Protein AF-A0A4W5PUH8-F1 (afdb_monomer_lite)

Secondary structure (DSSP, 8-state):
----------------------TTS----SSPPPGGGSPPTTT-SB-TTTS-PBP-SSS--EE-TTT--EE-SGGG-EEE--TTS-TT-SSEEE-HHHHHHHS--

Sequence (105 aa):
MHTSSSSSSLDRGSTGRRIQRSPDQFQPPDRAPVRKDWVPDNQQHVCMVCQRERFTMFNRRHHCRRCGRLVCHACSGHKMAVEGCTEEEKEVRVCEQCYSYFHPE

pLDDT: mean 82.78, std 18.59, range [34.0, 98.25]

InterPro domains:
  IPR000306 FYVE zinc finger [PF01363] (38-101)
  IPR000306 FYVE zinc finger [SM00064] (33-104)
  IPR011011 Zinc finger, FYVE/PHD-type [SSF57903] (38-102)
  IPR013083 Zinc finger, RING/FYVE/PHD-type [G3DSA:3.30.40.10] (30-104)
  IPR017455 Zinc finger, FYVE-related [PS50178] (41-103)
  IPR028730 Zinc finger FYVE domain-containing protein 26 [PTHR46591] (6-103)

Structure (mmCIF, N/CA/C/O backbone):
data_AF-A0A4W5PUH8-F1
#
_entry.id   AF-A0A4W5PUH8-F1
#
loop_
_atom_site.group_PDB
_atom_site.id
_atom_site.type_symbol
_atom_site.label_atom_id
_atom_site.label_alt_id
_atom_site.label_comp_id
_atom_site.label_asym_id
_atom_site.label_entity_id
_atom_site.label_seq_id
_atom_site.pdbx_PDB_ins_code
_atom_site.Cartn_x
_atom_site.Cartn_y
_atom_site.Cartn_z
_atom_site.occupancy
_atom_site.B_iso_or_equiv
_atom_site.auth_seq_id
_atom_site.auth_comp_id
_atom_site.auth_asym_id
_atom_site.auth_atom_id
_atom_site.pdbx_PDB_model_num
ATOM 1 N N . MET A 1 1 ? -49.075 -47.746 -26.770 1.00 39.25 1 MET A N 1
ATOM 2 C CA . MET A 1 1 ? -48.114 -48.685 -27.378 1.00 39.25 1 MET A CA 1
ATOM 3 C C . MET A 1 1 ? -46.746 -48.411 -26.758 1.00 39.25 1 MET A C 1
ATOM 5 O O . MET A 1 1 ? -46.199 -47.337 -26.946 1.00 39.25 1 MET A O 1
ATOM 9 N N . HIS A 1 2 ? -46.326 -49.336 -25.894 1.00 34.00 2 HIS A N 1
ATOM 10 C CA . HIS A 1 2 ? -44.955 -49.721 -25.487 1.00 34.00 2 HIS A CA 1
ATOM 11 C C . HIS A 1 2 ? -43.941 -49.678 -26.660 1.00 34.00 2 HIS A C 1
ATOM 13 O O . HIS A 1 2 ? -44.384 -49.802 -27.795 1.00 34.00 2 HIS A O 1
ATOM 19 N N . THR A 1 3 ? -42.609 -49.577 -26.545 1.00 39.81 3 THR A N 1
ATOM 20 C CA . THR A 1 3 ? -41.582 -49.600 -25.474 1.00 39.81 3 THR A CA 1
ATOM 21 C C . THR A 1 3 ? -40.222 -49.271 -26.134 1.00 39.81 3 THR A C 1
ATOM 23 O O . THR A 1 3 ? -40.094 -49.416 -27.348 1.00 39.81 3 THR A O 1
ATOM 26 N N . SER A 1 4 ? -39.205 -49.006 -25.297 1.00 43.78 4 SER A N 1
ATOM 27 C CA . SER A 1 4 ? -37.757 -49.210 -25.553 1.00 43.78 4 SER A CA 1
ATOM 28 C C . SER A 1 4 ? -37.059 -48.089 -26.359 1.00 43.78 4 SER A C 1
ATOM 30 O O . SER A 1 4 ? -37.621 -47.569 -27.307 1.00 43.78 4 SER A O 1
ATOM 32 N N . SER A 1 5 ? -35.847 -47.610 -26.059 1.00 44.84 5 SER A N 1
ATOM 33 C CA . SER A 1 5 ? -34.722 -48.198 -25.327 1.00 44.84 5 SER A CA 1
ATOM 34 C C . SER A 1 5 ? -33.764 -47.105 -24.836 1.00 44.84 5 SER A C 1
ATOM 36 O O . SER A 1 5 ? -33.534 -46.103 -25.510 1.00 44.84 5 SER A O 1
ATOM 38 N N . SER A 1 6 ? -33.161 -47.353 -23.681 1.00 52.16 6 SER A N 1
ATOM 39 C CA . SER A 1 6 ? -31.996 -46.674 -23.116 1.00 52.16 6 SER A CA 1
ATOM 40 C C . SER A 1 6 ? -30.736 -46.900 -23.961 1.00 52.16 6 SER A C 1
ATOM 42 O O . SER A 1 6 ? -30.529 -48.023 -24.410 1.00 52.16 6 SER A O 1
ATOM 44 N N . SER A 1 7 ? -29.831 -45.916 -24.036 1.00 53.88 7 SER A N 1
ATOM 45 C CA . SER A 1 7 ? -28.377 -46.168 -23.951 1.00 53.88 7 SER A CA 1
ATOM 46 C C . SER A 1 7 ? -27.566 -44.870 -23.898 1.00 53.88 7 SER A C 1
ATOM 48 O O . SER A 1 7 ? -27.520 -44.089 -24.843 1.00 53.88 7 SER A O 1
ATOM 50 N N . SER A 1 8 ? -26.894 -44.694 -22.765 1.00 52.22 8 SER A N 1
ATOM 51 C CA . SER A 1 8 ? -25.777 -43.790 -22.493 1.00 52.22 8 SER A CA 1
ATOM 52 C C . SER A 1 8 ? -24.588 -44.001 -23.436 1.00 52.22 8 SER A C 1
ATOM 54 O O . SER A 1 8 ? -24.247 -45.141 -23.747 1.00 52.22 8 SER A O 1
ATOM 56 N N . SER A 1 9 ? -23.873 -42.930 -23.790 1.00 53.75 9 SER A N 1
ATOM 57 C CA . SER A 1 9 ? -22.514 -43.008 -24.348 1.00 53.75 9 SER A CA 1
ATOM 58 C C . SER A 1 9 ? -21.652 -41.852 -23.833 1.00 53.75 9 SER A C 1
ATOM 60 O O . SER A 1 9 ? -21.664 -40.748 -24.354 1.00 53.75 9 SER A O 1
ATOM 62 N N . LEU A 1 10 ? -20.986 -42.162 -22.721 1.00 53.00 10 LEU A N 1
ATOM 63 C CA . LEU A 1 10 ? -19.706 -41.684 -22.192 1.00 53.00 10 LEU A CA 1
ATOM 64 C C . LEU A 1 10 ? -18.991 -40.556 -22.967 1.00 53.00 10 LEU A C 1
ATOM 66 O O . LEU A 1 10 ? -18.275 -40.813 -23.934 1.00 53.00 10 LEU A O 1
ATOM 70 N N . ASP A 1 11 ? -19.052 -39.338 -22.426 1.00 47.69 11 ASP A N 1
ATOM 71 C CA . ASP A 1 11 ? -18.097 -38.273 -22.739 1.00 47.69 11 ASP A CA 1
ATOM 72 C C . ASP A 1 11 ? -16.742 -38.593 -22.082 1.00 47.69 11 ASP A C 1
ATOM 74 O O . ASP A 1 11 ? -16.542 -38.451 -20.871 1.00 47.69 11 ASP A O 1
ATOM 78 N N . ARG A 1 12 ? -15.795 -39.084 -22.890 1.00 51.81 12 ARG A N 1
ATOM 79 C CA . ARG A 1 12 ? -14.372 -39.160 -22.540 1.00 51.81 12 ARG A CA 1
ATOM 80 C C . ARG A 1 12 ? -13.696 -37.860 -22.969 1.00 51.81 12 ARG A C 1
ATOM 82 O O . ARG A 1 12 ? -13.160 -37.760 -24.066 1.00 51.81 12 ARG A O 1
ATOM 89 N N . GLY A 1 13 ? -13.670 -36.900 -22.051 1.00 45.00 13 GLY A N 1
ATOM 90 C CA . GLY A 1 13 ? -12.812 -35.720 -22.104 1.00 45.00 13 GLY A CA 1
ATOM 91 C C . GLY A 1 13 ? -12.102 -35.554 -20.767 1.00 45.00 13 GLY A C 1
ATOM 92 O O . GLY A 1 13 ? -12.636 -34.954 -19.839 1.00 45.00 13 GLY A O 1
ATOM 93 N N . SER A 1 14 ? -10.916 -36.146 -20.644 1.00 57.50 14 SER A N 1
ATOM 94 C CA . SER A 1 14 ? -10.061 -35.972 -19.473 1.00 57.50 14 SER A CA 1
ATOM 95 C C . SER A 1 14 ? -9.391 -34.594 -19.501 1.00 57.50 14 SER A C 1
ATOM 97 O O . SER A 1 14 ? -9.080 -34.061 -20.562 1.00 57.50 14 SER A O 1
ATOM 99 N N . THR A 1 15 ? -9.131 -34.074 -18.301 1.00 54.25 15 THR A N 1
ATOM 100 C CA . THR A 1 15 ? -8.249 -32.942 -17.968 1.00 54.25 15 THR A CA 1
ATOM 101 C C . THR A 1 15 ? -8.704 -31.542 -18.379 1.00 54.25 15 THR A C 1
ATOM 103 O O . THR A 1 15 ? -8.213 -30.929 -19.318 1.00 54.25 15 THR A O 1
ATOM 106 N N . GLY A 1 16 ? -9.568 -30.978 -17.540 1.00 50.94 16 GLY A N 1
ATOM 107 C CA . GLY A 1 16 ? -9.791 -29.543 -17.469 1.00 50.94 16 GLY A CA 1
ATOM 108 C C . GLY A 1 16 ? -10.531 -29.181 -16.192 1.00 50.94 16 GLY A C 1
ATOM 109 O O . GLY A 1 16 ? -11.646 -28.675 -16.258 1.00 50.94 16 GLY A O 1
ATOM 110 N N . ARG A 1 17 ? -9.952 -29.458 -15.011 1.00 53.56 17 ARG A N 1
ATOM 111 C CA . ARG A 1 17 ? -10.444 -28.844 -13.766 1.00 53.56 17 ARG A CA 1
ATOM 112 C C . ARG A 1 17 ? -10.216 -27.340 -13.908 1.00 53.56 17 ARG A C 1
ATOM 114 O O . ARG A 1 17 ? -9.155 -26.828 -13.567 1.00 53.56 17 ARG A O 1
ATOM 121 N N . ARG A 1 18 ? -11.201 -26.630 -14.459 1.00 58.69 18 ARG A N 1
ATOM 122 C CA . ARG A 1 18 ? -11.285 -25.179 -14.353 1.00 58.69 18 ARG A CA 1
ATOM 123 C C . ARG A 1 18 ? -11.376 -24.908 -12.859 1.00 58.69 18 ARG A C 1
ATOM 125 O O . ARG A 1 18 ? -12.419 -25.158 -12.262 1.00 58.69 18 ARG A O 1
ATOM 132 N N . ILE A 1 19 ? -10.265 -24.503 -12.246 1.00 58.31 19 ILE A N 1
ATOM 133 C CA . ILE A 1 19 ? -10.257 -24.034 -10.864 1.00 58.31 19 ILE A CA 1
ATOM 134 C C . ILE A 1 19 ? -11.192 -22.826 -10.867 1.00 58.31 19 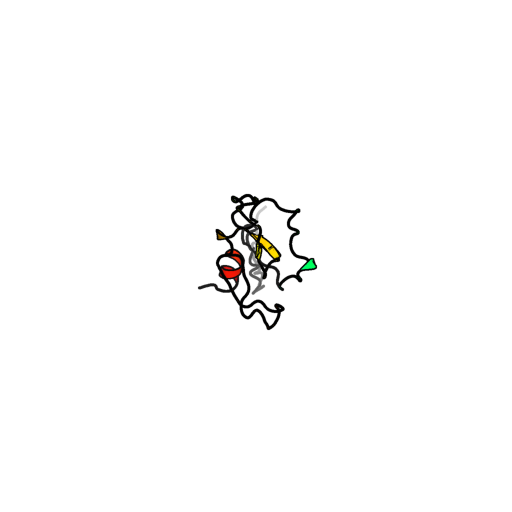ILE A C 1
ATOM 136 O O . ILE A 1 19 ? -10.822 -21.746 -11.325 1.00 58.31 19 ILE A O 1
ATOM 140 N N . GLN A 1 20 ? -12.442 -23.031 -10.457 1.00 53.66 20 GLN A N 1
ATOM 141 C CA . GLN A 1 20 ? -13.379 -21.953 -10.179 1.00 53.66 20 GLN A CA 1
ATOM 142 C C . GLN A 1 20 ? -12.841 -21.252 -8.929 1.00 53.66 20 GLN A C 1
ATOM 144 O O . GLN A 1 20 ? -13.197 -21.595 -7.807 1.00 53.66 20 GLN A O 1
ATOM 149 N N . ARG A 1 21 ? -11.872 -20.350 -9.123 1.00 59.25 21 ARG A N 1
ATOM 150 C CA . ARG A 1 21 ? -11.307 -19.529 -8.050 1.00 59.25 21 ARG A CA 1
ATOM 151 C C . ARG A 1 21 ? -12.419 -18.596 -7.593 1.00 59.25 21 ARG A C 1
ATOM 153 O O . ARG A 1 21 ? -12.989 -17.877 -8.413 1.00 59.25 21 ARG A O 1
ATOM 160 N N . SER A 1 22 ? -12.787 -18.693 -6.319 1.00 61.66 22 SER A N 1
ATOM 161 C CA . SER A 1 22 ? -13.842 -17.869 -5.743 1.00 61.66 22 SER A CA 1
ATOM 162 C C . SER A 1 22 ? -13.470 -16.383 -5.862 1.00 61.66 22 SER A C 1
ATOM 164 O O . SER A 1 22 ? -12.290 -16.041 -5.750 1.00 61.66 22 SER A O 1
ATOM 166 N N . PRO A 1 23 ? -14.449 -15.488 -6.077 1.00 57.59 23 PRO A N 1
ATOM 167 C CA . PRO A 1 23 ? -14.211 -14.046 -6.203 1.00 57.59 23 PRO A CA 1
ATOM 168 C C . PRO A 1 23 ? -13.614 -13.406 -4.936 1.00 57.59 23 PRO A C 1
ATOM 170 O O . PRO A 1 23 ? -13.130 -12.280 -4.992 1.00 57.59 23 PRO A O 1
ATOM 173 N N . ASP A 1 24 ? -13.599 -14.132 -3.816 1.00 64.62 24 ASP A N 1
ATOM 174 C CA . ASP A 1 24 ? -13.093 -13.664 -2.524 1.00 64.62 24 ASP A CA 1
ATOM 175 C C . ASP A 1 24 ? -11.586 -13.898 -2.308 1.00 64.62 24 ASP A C 1
ATOM 177 O O . ASP A 1 24 ? -11.028 -13.446 -1.306 1.00 64.62 24 ASP A O 1
ATOM 181 N N . GLN A 1 25 ? -10.890 -14.600 -3.213 1.00 75.88 25 GLN A N 1
ATOM 182 C CA . GLN A 1 25 ? -9.446 -14.821 -3.074 1.00 75.88 25 GLN A CA 1
ATOM 183 C C . GLN A 1 25 ? -8.637 -13.694 -3.718 1.00 75.88 25 GLN A C 1
ATOM 185 O O . GLN A 1 25 ? -8.687 -13.468 -4.926 1.00 75.88 25 GLN A O 1
ATOM 190 N N . PHE A 1 26 ? -7.827 -13.016 -2.901 1.00 89.00 26 PHE A N 1
ATOM 191 C CA . PHE A 1 26 ? -6.845 -12.050 -3.384 1.00 89.00 26 PHE A CA 1
ATOM 192 C C . PHE A 1 26 ? -5.880 -12.708 -4.382 1.00 89.00 26 PHE A C 1
ATOM 194 O O . PHE A 1 26 ? -5.215 -13.694 -4.063 1.00 89.00 26 PHE A O 1
ATOM 201 N N . GLN A 1 27 ? -5.758 -12.114 -5.568 1.00 91.06 27 GLN A N 1
ATOM 202 C CA . GLN A 1 27 ? -4.707 -12.430 -6.528 1.00 91.06 27 GLN A CA 1
ATOM 203 C C . GLN A 1 27 ? -3.880 -11.163 -6.792 1.00 91.06 27 GLN A C 1
ATOM 205 O O . GLN A 1 27 ? -4.438 -10.162 -7.253 1.00 91.06 27 GLN A O 1
ATOM 210 N N . PRO A 1 28 ? -2.565 -11.166 -6.509 1.00 92.56 28 PRO A N 1
ATOM 211 C CA . PRO A 1 28 ? -1.698 -10.071 -6.914 1.00 92.56 28 PRO A CA 1
ATOM 212 C C . PRO A 1 28 ? -1.528 -10.062 -8.444 1.00 92.56 28 PRO A C 1
ATOM 214 O O . PRO A 1 28 ? -1.629 -11.117 -9.070 1.00 92.56 28 PRO A O 1
ATOM 217 N N . PRO A 1 29 ? -1.210 -8.907 -9.053 1.00 92.06 29 PRO A N 1
ATOM 218 C CA . PRO A 1 29 ? -0.845 -8.852 -10.465 1.00 92.06 29 PRO A CA 1
ATOM 219 C C . PRO A 1 29 ? 0.316 -9.803 -10.796 1.00 92.06 29 PRO A C 1
ATOM 221 O O . PRO A 1 29 ? 1.238 -9.979 -9.984 1.00 92.06 29 PRO A O 1
ATOM 224 N N . ASP A 1 30 ? 0.296 -10.368 -12.007 1.00 90.94 30 ASP A N 1
ATOM 225 C CA . ASP A 1 30 ? 1.309 -11.325 -12.480 1.00 90.94 30 ASP A CA 1
ATOM 226 C C . ASP A 1 30 ? 2.727 -10.738 -12.416 1.00 90.94 30 ASP A C 1
ATOM 228 O O . ASP A 1 30 ? 3.686 -11.418 -12.050 1.00 90.94 30 ASP A O 1
ATOM 232 N N . ARG A 1 31 ? 2.864 -9.435 -12.685 1.00 91.19 31 ARG A N 1
ATOM 233 C CA . ARG A 1 31 ? 4.113 -8.673 -12.548 1.00 91.19 31 ARG A CA 1
ATOM 234 C C . ARG A 1 31 ? 3.912 -7.487 -11.618 1.00 91.19 31 ARG A C 1
ATOM 236 O O . ARG A 1 31 ? 2.821 -6.923 -11.564 1.00 91.19 31 ARG A O 1
ATOM 243 N N . ALA A 1 32 ? 4.966 -7.098 -10.904 1.00 91.69 32 ALA A N 1
ATOM 244 C CA . ALA A 1 32 ? 4.915 -5.903 -10.077 1.00 91.69 32 ALA A CA 1
ATOM 245 C C . ALA A 1 32 ? 4.662 -4.672 -10.970 1.00 91.69 32 ALA A C 1
ATOM 247 O O . ALA A 1 32 ? 5.356 -4.505 -11.978 1.00 91.69 32 ALA A O 1
ATOM 248 N N . PRO A 1 33 ? 3.674 -3.821 -10.645 1.00 92.50 33 PRO A N 1
ATOM 249 C CA . PRO A 1 33 ? 3.406 -2.627 -11.430 1.00 92.50 33 PRO A CA 1
ATOM 250 C C . PRO A 1 33 ? 4.537 -1.615 -11.247 1.00 92.50 33 PRO A C 1
ATOM 252 O O . PRO A 1 33 ? 5.078 -1.443 -10.148 1.00 92.50 33 PRO A O 1
ATOM 255 N N . VAL A 1 34 ? 4.855 -0.890 -12.316 1.00 91.31 34 VAL A N 1
ATOM 256 C CA . VAL A 1 34 ? 5.775 0.247 -12.230 1.00 91.31 34 VAL A CA 1
ATOM 257 C C . VAL A 1 34 ? 5.175 1.347 -11.352 1.00 91.31 34 VAL A C 1
ATOM 259 O O . VAL A 1 34 ? 3.958 1.477 -11.245 1.00 91.31 34 VAL A O 1
ATOM 262 N N . ARG A 1 35 ? 6.025 2.173 -10.726 1.00 88.06 35 ARG A N 1
ATOM 263 C CA . ARG A 1 35 ? 5.597 3.172 -9.723 1.00 88.06 35 ARG A CA 1
ATOM 264 C C . ARG A 1 35 ? 4.498 4.127 -10.210 1.00 88.06 35 ARG A C 1
ATOM 266 O O . ARG A 1 35 ? 3.677 4.550 -9.406 1.00 88.06 35 ARG A O 1
ATOM 273 N N . LYS A 1 36 ? 4.465 4.446 -11.510 1.00 90.88 36 LYS A N 1
ATOM 274 C CA . LYS A 1 36 ? 3.438 5.311 -12.121 1.00 90.88 36 LYS A CA 1
ATOM 275 C C . LYS A 1 36 ? 2.025 4.707 -12.110 1.00 90.88 36 LYS A C 1
ATOM 277 O O . LYS A 1 36 ? 1.063 5.460 -12.168 1.00 90.88 36 LYS A O 1
ATOM 282 N N . ASP A 1 37 ? 1.918 3.382 -12.018 1.00 92.69 37 ASP A N 1
ATOM 283 C CA . ASP A 1 37 ? 0.648 2.648 -12.040 1.00 92.69 37 ASP A CA 1
ATOM 284 C C . ASP A 1 37 ? 0.188 2.269 -10.620 1.00 92.69 37 ASP A C 1
ATOM 286 O O . ASP A 1 37 ? -0.787 1.540 -10.437 1.00 92.69 37 ASP A O 1
ATOM 290 N N . TRP A 1 38 ? 0.905 2.723 -9.586 1.00 94.31 38 TRP A N 1
ATOM 291 C CA . TRP A 1 38 ? 0.483 2.530 -8.203 1.00 94.31 38 TRP A CA 1
ATOM 292 C C . TRP A 1 38 ? -0.739 3.385 -7.895 1.00 94.31 38 TRP A C 1
ATOM 294 O O . TRP A 1 38 ? -0.912 4.468 -8.453 1.00 94.31 38 TRP A O 1
ATOM 304 N N . VAL A 1 39 ? -1.563 2.913 -6.958 1.00 93.06 39 VAL A N 1
ATOM 305 C CA . VAL A 1 39 ? -2.758 3.646 -6.534 1.00 93.06 39 VAL A CA 1
ATOM 306 C C . VAL A 1 39 ? -2.326 5.000 -5.952 1.00 93.06 39 VAL A C 1
ATOM 308 O O . VAL A 1 39 ? -1.588 5.018 -4.958 1.00 93.06 39 VAL A O 1
ATOM 311 N N . PRO A 1 40 ? -2.761 6.131 -6.538 1.00 92.75 40 PRO A N 1
ATOM 312 C CA . PRO A 1 40 ? -2.426 7.455 -6.039 1.00 92.75 40 PRO A CA 1
ATOM 313 C C . PRO A 1 40 ? -2.957 7.681 -4.622 1.00 92.75 40 PRO A C 1
ATOM 315 O O . PRO A 1 40 ? -4.074 7.281 -4.289 1.00 92.75 40 PRO A O 1
ATOM 318 N N . ASP A 1 41 ? -2.186 8.386 -3.797 1.00 89.31 41 ASP A N 1
ATOM 319 C CA . ASP A 1 41 ? -2.510 8.657 -2.388 1.00 89.31 41 ASP A CA 1
ATOM 320 C C . ASP A 1 41 ? -3.880 9.317 -2.175 1.00 89.31 41 ASP A C 1
ATOM 322 O O . ASP A 1 41 ? -4.526 9.109 -1.147 1.00 89.31 41 ASP A O 1
ATOM 326 N N . ASN A 1 42 ? -4.330 10.121 -3.135 1.00 88.94 42 ASN A N 1
ATOM 327 C CA . ASN A 1 42 ? -5.614 10.818 -3.089 1.00 88.94 42 ASN A CA 1
ATOM 328 C C . ASN A 1 42 ? -6.802 9.956 -3.547 1.00 88.94 42 ASN A C 1
ATOM 330 O O . ASN A 1 42 ? -7.941 10.364 -3.343 1.00 88.94 42 ASN A O 1
ATOM 334 N N . GLN A 1 43 ? -6.565 8.785 -4.145 1.00 90.31 43 GLN A N 1
ATOM 335 C CA . GLN A 1 43 ? -7.628 7.925 -4.665 1.00 90.31 43 GLN A CA 1
ATOM 336 C C . GLN A 1 43 ? -8.227 7.014 -3.585 1.00 90.31 43 GLN A C 1
ATOM 338 O O . GLN A 1 43 ? -9.369 6.572 -3.714 1.00 90.31 43 GLN A O 1
ATOM 343 N N . GLN A 1 44 ? -7.478 6.731 -2.513 1.00 91.75 44 GLN A N 1
ATOM 344 C CA . GLN A 1 44 ? -7.981 5.949 -1.389 1.00 91.75 44 GLN A CA 1
ATOM 345 C C . GLN A 1 44 ? -7.665 6.544 -0.018 1.00 91.75 44 GLN A C 1
ATOM 347 O O . GLN A 1 44 ? -6.566 7.021 0.277 1.00 91.75 44 GLN A O 1
ATOM 352 N N . HIS A 1 45 ? -8.670 6.449 0.852 1.00 95.50 45 HIS A N 1
ATOM 353 C CA . HIS A 1 45 ? -8.640 6.949 2.226 1.00 95.50 45 HIS A CA 1
ATOM 354 C C . HIS A 1 45 ? -8.659 5.824 3.262 1.00 95.50 45 HIS A C 1
ATOM 356 O O . HIS A 1 45 ? -8.557 6.105 4.454 1.00 95.50 45 HIS A O 1
ATOM 362 N N . VAL A 1 46 ? -8.782 4.569 2.826 1.00 97.50 46 VAL A N 1
ATOM 363 C CA . VAL A 1 46 ? -8.824 3.385 3.687 1.00 97.50 46 VAL A CA 1
ATOM 364 C C . VAL A 1 46 ? -7.807 2.359 3.191 1.00 97.50 46 VAL A C 1
ATOM 366 O O . VAL A 1 46 ? -7.561 2.241 1.990 1.00 97.50 46 VAL A O 1
ATOM 369 N N . CYS A 1 47 ? -7.208 1.608 4.114 1.00 97.62 47 CYS A N 1
ATOM 370 C CA . CYS A 1 47 ? -6.314 0.499 3.797 1.00 97.62 47 CYS A CA 1
ATOM 371 C C . CYS A 1 47 ? -7.009 -0.539 2.902 1.00 97.62 47 CYS A C 1
ATOM 373 O O . CYS A 1 47 ? -8.019 -1.126 3.285 1.00 97.62 47 CYS A O 1
ATOM 375 N N . MET A 1 48 ? -6.412 -0.841 1.748 1.00 96.88 48 MET A N 1
ATOM 376 C CA . MET A 1 48 ? -6.962 -1.776 0.757 1.00 96.88 48 MET A CA 1
ATOM 377 C C . MET A 1 48 ? -6.780 -3.258 1.129 1.00 96.88 48 MET A C 1
ATOM 379 O O . MET A 1 48 ? -7.100 -4.134 0.325 1.00 96.88 48 MET A O 1
ATOM 383 N N . VAL A 1 49 ? -6.218 -3.543 2.308 1.00 96.50 49 VAL A N 1
ATOM 384 C CA . VAL A 1 49 ? -6.058 -4.902 2.849 1.00 96.50 49 VAL A CA 1
ATOM 385 C C . VAL A 1 49 ? -7.070 -5.138 3.961 1.00 96.50 49 VAL A C 1
ATOM 387 O O . VAL A 1 49 ? -7.970 -5.950 3.793 1.00 96.50 49 VAL A O 1
ATOM 390 N N . CYS A 1 50 ? -6.972 -4.408 5.078 1.00 96.38 50 CYS A N 1
ATOM 391 C CA . CYS A 1 50 ? -7.875 -4.630 6.209 1.00 96.38 50 CYS A CA 1
ATOM 392 C C . CYS A 1 50 ? -9.238 -3.951 6.067 1.00 96.38 50 CYS A C 1
ATOM 394 O O . CYS A 1 50 ? -10.116 -4.269 6.862 1.00 96.38 50 CYS A O 1
ATOM 396 N N . GLN A 1 51 ? -9.393 -2.990 5.145 1.00 95.94 51 GLN A N 1
ATOM 397 C CA . GLN A 1 51 ? -10.611 -2.193 4.917 1.00 95.94 51 GLN A CA 1
ATOM 398 C C . GLN A 1 51 ? -11.181 -1.484 6.163 1.00 95.94 51 GLN A C 1
ATOM 400 O O . GLN A 1 51 ? -12.295 -0.970 6.140 1.00 95.94 51 GLN A O 1
ATOM 405 N N . ARG A 1 52 ? -10.408 -1.427 7.253 1.00 96.81 52 ARG A N 1
ATOM 406 C CA . ARG A 1 52 ? -10.804 -0.862 8.552 1.00 96.81 52 ARG A CA 1
ATOM 407 C C . ARG A 1 52 ? -10.082 0.447 8.849 1.00 96.81 52 ARG A C 1
ATOM 409 O O . ARG A 1 52 ? -10.694 1.423 9.267 1.00 96.81 52 ARG A O 1
ATOM 416 N N . GLU A 1 53 ? -8.779 0.475 8.592 1.00 97.44 53 GLU A N 1
ATOM 417 C CA . GLU A 1 53 ? -7.917 1.607 8.921 1.00 97.44 53 GLU A CA 1
ATOM 418 C C . GLU A 1 53 ? -8.084 2.765 7.937 1.00 97.44 53 GLU A C 1
ATOM 420 O O . GLU A 1 53 ? -7.822 2.606 6.741 1.00 97.44 53 GLU A O 1
ATOM 425 N N . ARG A 1 54 ? -8.462 3.944 8.445 1.00 97.56 54 ARG A N 1
ATOM 426 C CA . ARG A 1 54 ? -8.490 5.197 7.676 1.00 97.56 54 ARG A CA 1
ATOM 427 C C . ARG A 1 54 ? -7.125 5.873 7.705 1.00 97.56 54 ARG A C 1
ATOM 429 O O . ARG A 1 54 ? -6.519 6.009 8.768 1.00 97.56 54 ARG A O 1
ATOM 436 N N . PHE A 1 55 ? -6.676 6.354 6.553 1.00 97.19 55 PHE A N 1
ATOM 437 C CA . PHE A 1 55 ? -5.449 7.132 6.450 1.00 97.19 55 PHE A CA 1
ATOM 438 C C . PHE A 1 55 ? -5.649 8.537 7.014 1.00 97.19 55 PHE A C 1
ATOM 440 O O . PHE A 1 55 ? -6.600 9.239 6.665 1.00 97.19 55 PHE A O 1
ATOM 447 N N . THR A 1 56 ? -4.727 8.952 7.875 1.00 95.38 56 THR A N 1
ATOM 448 C CA . THR A 1 56 ? -4.717 10.259 8.543 1.00 95.38 56 THR A CA 1
ATOM 449 C C . THR A 1 56 ? -3.284 10.789 8.608 1.00 95.38 56 THR A C 1
ATOM 451 O O . THR A 1 56 ? -2.348 10.137 8.146 1.00 95.38 56 THR A O 1
ATOM 454 N N . MET A 1 57 ? -3.078 11.968 9.201 1.00 93.06 57 MET A N 1
ATOM 455 C CA . MET A 1 57 ? -1.723 12.500 9.413 1.00 93.06 57 MET A CA 1
ATOM 456 C C . MET A 1 57 ? -0.858 11.591 10.304 1.00 93.06 57 MET A C 1
ATOM 458 O O . MET A 1 57 ? 0.361 11.537 10.130 1.00 93.06 57 MET A O 1
ATOM 462 N N . PHE A 1 58 ? -1.485 10.841 11.218 1.00 93.69 58 PHE A N 1
ATOM 463 C CA . PHE A 1 58 ? -0.810 9.898 12.114 1.00 93.69 58 PHE A CA 1
ATOM 464 C C . PHE A 1 58 ? -0.812 8.461 11.569 1.00 93.69 58 PHE A C 1
ATOM 466 O O . PHE A 1 58 ? 0.157 7.735 11.771 1.00 93.69 58 PHE A O 1
ATOM 473 N N . ASN A 1 59 ? -1.844 8.066 10.814 1.00 95.06 59 ASN A N 1
ATOM 474 C CA . ASN A 1 59 ? -1.895 6.789 10.099 1.00 95.06 59 ASN A CA 1
ATOM 475 C C . ASN A 1 59 ? -1.500 6.985 8.632 1.00 95.06 59 ASN A C 1
ATOM 477 O O . ASN A 1 59 ? -2.349 7.156 7.750 1.00 95.06 59 ASN A O 1
ATOM 481 N N . ARG A 1 60 ? -0.188 7.030 8.392 1.00 95.31 60 ARG A N 1
ATOM 482 C CA . ARG A 1 60 ? 0.377 7.351 7.078 1.00 95.31 60 ARG A CA 1
ATOM 483 C C . ARG A 1 60 ? 0.121 6.238 6.063 1.00 95.31 60 ARG A C 1
ATOM 485 O O . ARG A 1 60 ? 0.072 5.056 6.389 1.00 95.31 60 ARG A O 1
ATOM 492 N N . ARG A 1 61 ? 0.010 6.645 4.800 1.00 96.62 61 ARG A N 1
ATOM 493 C CA . ARG A 1 61 ? -0.101 5.744 3.652 1.00 96.62 61 ARG A CA 1
ATOM 494 C C . ARG A 1 61 ? 1.220 5.039 3.376 1.00 96.62 61 ARG A C 1
ATOM 496 O O . ARG A 1 61 ? 2.295 5.639 3.462 1.00 96.62 61 ARG A O 1
ATOM 503 N N . HIS A 1 62 ? 1.129 3.777 2.982 1.00 97.00 62 HIS A N 1
ATOM 504 C CA . HIS A 1 62 ? 2.241 3.015 2.436 1.00 97.00 62 HIS A CA 1
ATOM 505 C C . HIS A 1 62 ? 1.781 2.268 1.189 1.00 97.00 62 HIS A C 1
ATOM 507 O O . HIS A 1 62 ? 0.642 1.820 1.125 1.00 97.00 62 HIS A O 1
ATOM 513 N N . HIS A 1 63 ? 2.671 2.065 0.224 1.00 97.12 63 HIS A N 1
ATOM 514 C CA . HIS A 1 63 ? 2.377 1.207 -0.925 1.00 97.12 63 HIS A CA 1
ATOM 515 C C . HIS A 1 63 ? 2.913 -0.206 -0.722 1.00 97.12 63 HIS A C 1
ATOM 517 O O . HIS A 1 63 ? 4.020 -0.403 -0.218 1.00 97.12 63 HIS A O 1
ATOM 523 N N . CYS A 1 64 ? 2.177 -1.218 -1.160 1.00 97.12 64 CYS A N 1
ATOM 524 C CA . CYS A 1 64 ? 2.763 -2.537 -1.367 1.00 97.12 64 CYS A CA 1
ATOM 525 C C . CYS A 1 64 ? 3.578 -2.515 -2.664 1.00 97.12 64 CYS A C 1
ATOM 527 O O . CYS A 1 64 ? 3.004 -2.366 -3.737 1.00 97.12 64 CYS A O 1
ATOM 529 N N . ARG A 1 65 ? 4.896 -2.730 -2.593 1.00 95.56 65 ARG A N 1
ATOM 530 C CA . ARG A 1 65 ? 5.767 -2.673 -3.783 1.00 95.56 65 ARG A CA 1
ATOM 531 C C . ARG A 1 65 ? 5.509 -3.820 -4.769 1.00 95.56 65 ARG A C 1
ATOM 533 O O . ARG A 1 65 ? 5.847 -3.702 -5.937 1.00 95.56 65 ARG A O 1
ATOM 540 N N . ARG A 1 66 ? 4.841 -4.893 -4.321 1.00 95.38 66 ARG A N 1
ATOM 541 C CA . ARG A 1 66 ? 4.446 -6.026 -5.171 1.00 95.38 66 ARG A CA 1
ATOM 542 C C . ARG A 1 66 ? 3.144 -5.808 -5.949 1.00 95.38 66 ARG A C 1
ATOM 544 O O . ARG A 1 66 ? 3.056 -6.264 -7.079 1.00 95.38 66 ARG A O 1
ATOM 551 N N . CYS A 1 67 ? 2.128 -5.162 -5.366 1.00 95.94 67 CYS A N 1
ATOM 552 C CA . CYS A 1 67 ? 0.813 -4.998 -6.018 1.00 95.94 67 CYS A CA 1
ATOM 553 C C . CYS A 1 67 ? 0.354 -3.544 -6.207 1.00 95.94 67 CYS A C 1
ATOM 555 O O . CYS A 1 67 ? -0.722 -3.324 -6.748 1.00 95.94 67 CYS A O 1
ATOM 557 N N . GLY A 1 68 ? 1.115 -2.552 -5.740 1.00 95.62 68 GLY A N 1
ATOM 558 C CA . GLY A 1 68 ? 0.818 -1.124 -5.906 1.00 95.62 68 GLY A CA 1
ATOM 559 C C . GLY A 1 68 ? -0.306 -0.564 -5.022 1.00 95.62 68 GLY A C 1
ATOM 560 O O . GLY A 1 68 ? -0.593 0.628 -5.0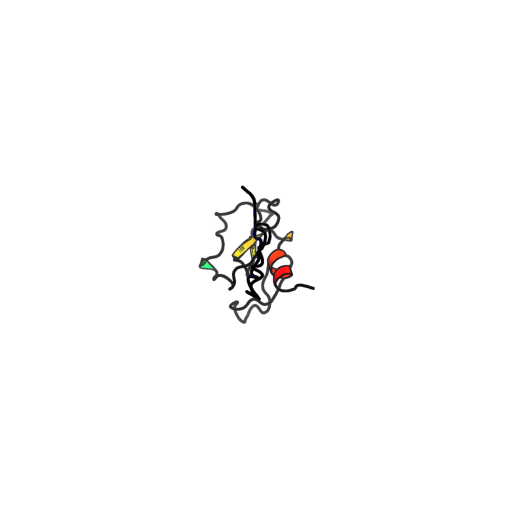96 1.00 95.62 68 GLY A O 1
ATOM 561 N N . ARG A 1 69 ? -0.947 -1.386 -4.177 1.00 97.00 69 ARG A N 1
ATOM 562 C CA . ARG A 1 69 ? -2.060 -0.963 -3.305 1.00 97.00 69 ARG A CA 1
ATOM 563 C C . ARG A 1 69 ? -1.611 -0.084 -2.138 1.00 97.00 69 ARG A C 1
ATOM 565 O O . ARG A 1 69 ? -0.530 -0.296 -1.585 1.00 97.00 69 ARG A O 1
ATOM 572 N N . LEU A 1 70 ? -2.505 0.808 -1.710 1.00 97.75 70 LEU A N 1
ATOM 573 C CA . LEU A 1 70 ? -2.379 1.608 -0.493 1.00 97.75 70 LEU A CA 1
ATOM 574 C C . LEU A 1 70 ? -2.757 0.801 0.752 1.00 97.75 70 LEU A C 1
ATOM 576 O O . LEU A 1 70 ? -3.855 0.252 0.862 1.00 97.75 70 LEU A O 1
ATOM 580 N N . VAL A 1 71 ? -1.843 0.747 1.713 1.00 98.25 71 VAL A N 1
ATOM 581 C CA . VAL A 1 71 ? -1.923 -0.093 2.908 1.00 98.25 71 VAL A CA 1
ATOM 582 C C . VAL A 1 71 ? -1.450 0.663 4.148 1.00 98.25 71 VAL A C 1
ATOM 584 O O . VAL A 1 71 ? -0.617 1.565 4.061 1.00 98.25 71 VAL A O 1
ATOM 587 N N . CYS A 1 72 ? -2.000 0.313 5.312 1.00 98.19 72 CYS A N 1
ATOM 588 C CA . CYS A 1 72 ? -1.548 0.848 6.596 1.00 98.19 72 CYS A CA 1
ATOM 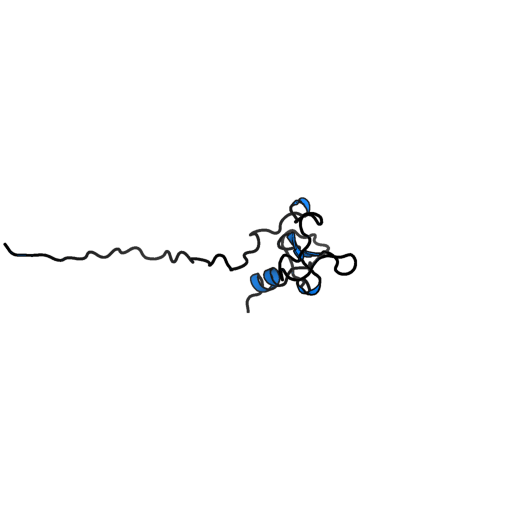589 C C . CYS A 1 72 ? -0.263 0.151 7.070 1.00 98.19 72 CYS A C 1
ATOM 591 O O . CYS A 1 72 ? 0.180 -0.849 6.491 1.00 98.19 72 CYS A O 1
ATOM 593 N N . HIS A 1 73 ? 0.333 0.670 8.145 1.00 97.75 73 HIS A N 1
ATOM 594 C CA . HIS A 1 73 ? 1.545 0.100 8.735 1.00 97.75 73 HIS A CA 1
ATOM 595 C C . HIS A 1 73 ? 1.361 -1.370 9.138 1.00 97.75 73 HIS A C 1
ATOM 597 O O . HIS A 1 73 ? 2.145 -2.219 8.720 1.00 97.75 73 HIS A O 1
ATOM 603 N N . ALA A 1 74 ? 0.280 -1.675 9.864 1.00 97.75 74 ALA A N 1
ATOM 604 C CA . ALA A 1 74 ? -0.001 -3.018 10.370 1.00 97.75 74 ALA A CA 1
ATOM 605 C C . ALA A 1 74 ? -0.139 -4.064 9.249 1.00 97.75 74 ALA A C 1
ATOM 607 O O . ALA A 1 74 ? 0.407 -5.154 9.353 1.00 97.75 74 ALA A O 1
ATOM 608 N N . CYS A 1 75 ? -0.785 -3.716 8.131 1.00 98.12 75 CYS A N 1
ATOM 609 C CA . CYS A 1 75 ? -0.966 -4.632 6.998 1.00 98.12 75 CYS A CA 1
ATOM 610 C C . CYS A 1 75 ? 0.257 -4.745 6.076 1.00 98.12 75 CYS A C 1
ATOM 612 O O . CYS A 1 75 ? 0.166 -5.385 5.026 1.00 98.12 75 CYS A O 1
ATOM 614 N N . SER A 1 76 ? 1.370 -4.078 6.394 1.00 97.69 76 SER A N 1
ATOM 615 C CA . SER A 1 76 ? 2.558 -4.023 5.537 1.00 97.69 76 SER A CA 1
ATOM 616 C C . SER A 1 76 ? 3.870 -4.214 6.294 1.00 97.69 76 SER A C 1
ATOM 618 O O . SER A 1 76 ? 4.887 -3.620 5.932 1.00 97.69 76 SER A O 1
ATOM 620 N N . GLY A 1 77 ? 3.851 -5.030 7.352 1.00 96.81 77 GLY A N 1
ATOM 621 C CA . GLY A 1 77 ? 5.030 -5.344 8.164 1.00 96.81 77 GLY A CA 1
ATOM 622 C C . GLY A 1 77 ? 6.080 -6.217 7.465 1.00 96.81 77 GLY A C 1
ATOM 623 O O . GLY A 1 77 ? 7.234 -6.220 7.881 1.00 96.81 77 GLY A O 1
ATOM 624 N N . HIS A 1 78 ? 5.714 -6.912 6.385 1.00 97.00 78 HIS A N 1
ATOM 625 C CA . HIS A 1 78 ? 6.607 -7.832 5.684 1.00 97.00 78 HIS A CA 1
ATOM 626 C C . HIS A 1 78 ? 7.487 -7.139 4.639 1.00 97.00 78 HIS A C 1
ATOM 628 O O . HIS A 1 78 ? 7.115 -6.128 4.025 1.00 97.00 78 HIS A O 1
ATOM 634 N N . LYS A 1 79 ? 8.648 -7.745 4.391 1.00 96.00 79 LYS A N 1
ATOM 635 C CA . LYS A 1 79 ? 9.527 -7.439 3.266 1.00 96.00 79 LYS A CA 1
ATOM 636 C C . LYS A 1 79 ? 9.818 -8.720 2.490 1.00 96.00 79 LYS A C 1
ATOM 638 O O . LYS A 1 79 ? 9.820 -9.795 3.077 1.00 96.00 79 LYS A O 1
ATOM 643 N N . MET A 1 80 ? 10.001 -8.596 1.181 1.00 95.06 80 MET A N 1
ATOM 644 C CA . MET A 1 80 ? 10.447 -9.695 0.323 1.00 95.06 80 MET A CA 1
ATOM 645 C C . MET A 1 80 ? 11.108 -9.146 -0.941 1.00 95.06 80 MET A C 1
ATOM 647 O O . MET A 1 80 ? 10.882 -7.986 -1.308 1.00 95.06 80 MET A O 1
ATOM 651 N N . ALA A 1 81 ? 11.890 -9.983 -1.618 1.00 93.25 81 ALA A N 1
ATOM 652 C CA . ALA A 1 81 ? 12.385 -9.684 -2.954 1.00 93.25 81 ALA A CA 1
ATOM 653 C C . ALA A 1 81 ? 11.210 -9.571 -3.941 1.00 93.25 81 ALA A C 1
ATOM 655 O O . ALA A 1 81 ? 10.269 -10.367 -3.917 1.00 93.25 81 ALA A O 1
ATOM 656 N N . VAL A 1 82 ? 11.246 -8.559 -4.807 1.00 90.38 82 VAL A N 1
ATOM 657 C CA . VAL A 1 82 ? 10.244 -8.353 -5.855 1.00 90.38 82 VAL A CA 1
ATOM 658 C C . VAL A 1 82 ? 10.973 -8.117 -7.166 1.00 90.38 82 VAL A C 1
ATOM 660 O O . VAL A 1 82 ? 11.747 -7.171 -7.289 1.00 90.38 82 VAL A O 1
ATOM 663 N N . GLU A 1 83 ? 10.696 -8.964 -8.153 1.00 82.25 83 GLU A N 1
ATOM 664 C CA . GLU A 1 83 ? 11.249 -8.827 -9.499 1.00 82.25 83 GLU A CA 1
ATOM 665 C C . GLU A 1 83 ? 10.951 -7.437 -10.084 1.00 82.25 83 GLU A C 1
ATOM 667 O O . GLU A 1 83 ? 9.813 -6.959 -10.033 1.00 82.25 83 GLU A O 1
ATOM 672 N N . GLY A 1 84 ? 11.977 -6.789 -10.641 1.00 74.44 84 GLY A N 1
ATOM 673 C CA . GLY A 1 84 ? 11.868 -5.458 -11.245 1.00 74.44 84 GLY A CA 1
ATOM 674 C C . GLY A 1 84 ? 11.959 -4.284 -10.263 1.00 74.44 84 GLY A C 1
ATOM 675 O O . GLY A 1 84 ? 11.803 -3.137 -10.683 1.00 74.44 84 GLY A O 1
ATOM 676 N N . CYS A 1 85 ? 12.213 -4.535 -8.975 1.00 72.31 85 CYS A N 1
ATOM 677 C CA . CYS A 1 85 ? 12.669 -3.496 -8.049 1.00 72.31 85 CYS A CA 1
ATOM 678 C C . CYS A 1 85 ? 14.180 -3.254 -8.217 1.00 72.31 85 CYS A C 1
ATOM 680 O O . CYS A 1 85 ? 14.904 -4.129 -8.682 1.00 72.31 85 CYS A O 1
ATOM 682 N N . THR A 1 86 ? 14.642 -2.042 -7.905 1.00 70.06 86 THR A N 1
ATOM 683 C CA . THR A 1 86 ? 16.044 -1.632 -8.084 1.00 70.06 86 THR A CA 1
ATOM 684 C C . THR A 1 86 ? 16.989 -2.519 -7.273 1.00 70.06 86 THR A C 1
ATOM 686 O O . THR A 1 86 ? 16.688 -2.815 -6.121 1.00 70.06 86 THR A O 1
ATOM 689 N N . GLU A 1 87 ? 18.152 -2.862 -7.837 1.00 63.00 87 GLU A N 1
ATOM 690 C CA . GLU A 1 87 ? 19.205 -3.697 -7.212 1.00 63.00 87 GLU A CA 1
ATOM 691 C C . GLU A 1 87 ? 19.633 -3.217 -5.809 1.00 63.00 87 GLU A C 1
ATOM 693 O O . GLU A 1 87 ? 20.070 -3.996 -4.965 1.00 63.00 87 GLU A O 1
ATOM 698 N N . GLU A 1 88 ? 19.470 -1.923 -5.536 1.00 68.12 88 GLU A N 1
ATOM 699 C CA . GLU A 1 88 ? 19.772 -1.280 -4.253 1.00 68.12 88 GLU A CA 1
ATOM 700 C C . GLU A 1 88 ? 18.804 -1.700 -3.122 1.00 68.12 88 GLU A C 1
ATOM 702 O O . GLU A 1 88 ? 19.155 -1.633 -1.944 1.00 68.12 88 GLU A O 1
ATOM 707 N N . GLU A 1 89 ? 17.599 -2.182 -3.454 1.00 71.75 89 GLU A N 1
ATOM 708 C CA . GLU A 1 89 ? 16.566 -2.623 -2.509 1.00 71.75 89 GLU A CA 1
ATOM 709 C C . GLU A 1 89 ? 16.390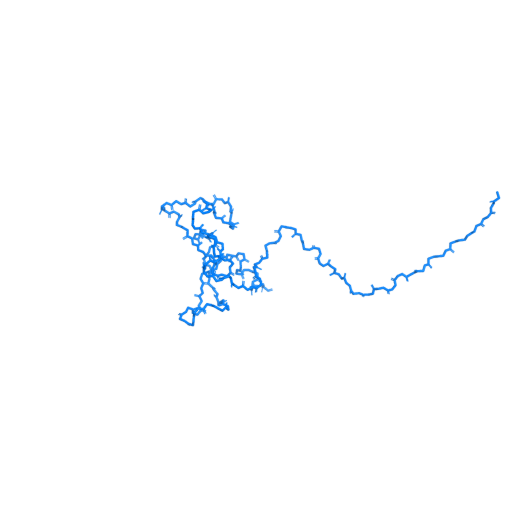 -4.154 -2.575 1.00 71.75 89 GLU A C 1
ATOM 711 O O . GLU A 1 89 ? 15.414 -4.651 -3.137 1.00 71.75 89 GLU A O 1
ATOM 716 N N . LYS A 1 90 ? 17.313 -4.918 -1.963 1.00 81.94 90 LYS A N 1
ATOM 717 C CA . LYS A 1 90 ? 17.236 -6.401 -1.906 1.00 81.94 90 LYS A CA 1
ATOM 718 C C . LYS A 1 90 ? 15.876 -6.927 -1.431 1.00 81.94 90 LYS A C 1
ATOM 720 O O . LYS A 1 90 ? 15.421 -7.966 -1.899 1.00 81.94 90 LYS A O 1
ATOM 7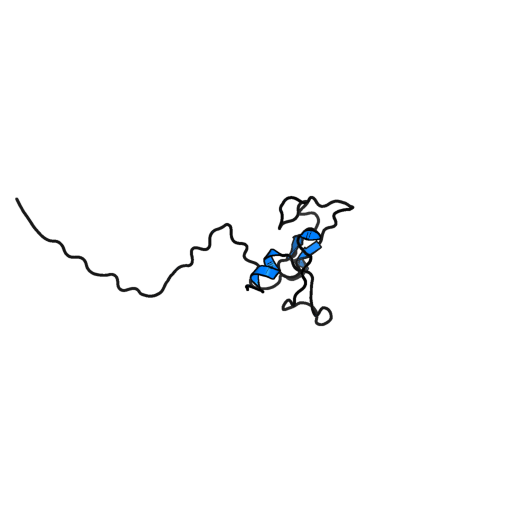25 N N . GLU A 1 91 ? 15.229 -6.211 -0.513 1.00 92.69 91 GLU A N 1
ATOM 726 C CA . GLU A 1 91 ? 13.875 -6.516 -0.063 1.00 92.69 91 GLU A CA 1
ATOM 727 C C . GLU A 1 91 ? 13.044 -5.247 0.099 1.00 92.69 91 GLU A C 1
ATOM 729 O O . GLU A 1 91 ? 13.459 -4.269 0.730 1.00 92.69 91 GLU A O 1
ATOM 734 N N . VAL A 1 92 ? 11.816 -5.292 -0.411 1.00 94.00 92 VAL A N 1
ATOM 735 C CA . VAL A 1 92 ? 10.896 -4.155 -0.416 1.00 94.00 92 VAL A CA 1
ATOM 736 C C . VAL A 1 92 ? 9.662 -4.433 0.431 1.00 94.00 92 VAL A C 1
ATOM 738 O O . VAL A 1 92 ? 9.242 -5.575 0.605 1.00 94.00 92 VAL A O 1
ATOM 741 N N . ARG A 1 93 ? 9.038 -3.367 0.949 1.00 96.50 93 ARG A N 1
ATOM 742 C CA . ARG A 1 93 ? 7.806 -3.463 1.748 1.00 96.50 93 ARG A CA 1
ATOM 743 C C . ARG A 1 93 ? 6.663 -4.069 0.933 1.00 96.50 93 ARG A C 1
ATOM 745 O O . ARG A 1 93 ? 6.274 -3.532 -0.112 1.00 96.50 93 ARG A O 1
ATOM 752 N N . VAL A 1 94 ? 6.026 -5.100 1.472 1.00 97.44 94 VAL A N 1
ATOM 753 C CA . VAL A 1 94 ? 4.854 -5.730 0.861 1.00 97.44 94 VAL A CA 1
ATOM 754 C C . VAL A 1 94 ? 3.704 -5.844 1.849 1.00 97.44 94 VAL A C 1
ATOM 756 O O . VAL A 1 94 ? 3.893 -5.799 3.060 1.00 97.44 94 VAL A O 1
ATOM 759 N N . CYS A 1 95 ? 2.484 -5.925 1.321 1.00 98.00 95 CYS A N 1
ATOM 760 C CA . CYS A 1 95 ? 1.331 -6.208 2.156 1.00 98.00 95 CYS A CA 1
ATOM 761 C C . CYS A 1 95 ? 1.290 -7.685 2.542 1.00 98.00 95 CYS A C 1
ATOM 763 O O . CYS A 1 95 ? 1.793 -8.525 1.796 1.00 98.00 95 CYS A O 1
ATOM 765 N N . GLU A 1 96 ? 0.631 -7.979 3.657 1.00 96.31 96 GLU A N 1
ATOM 766 C CA . GLU A 1 96 ? 0.435 -9.336 4.176 1.00 96.31 96 GLU A CA 1
ATOM 767 C C . GLU A 1 96 ? -0.123 -10.290 3.111 1.00 96.31 96 GLU A C 1
ATOM 769 O O . GLU A 1 96 ? 0.473 -11.323 2.840 1.00 96.31 96 GLU A O 1
ATOM 774 N N . GLN A 1 97 ? -1.172 -9.886 2.388 1.00 96.50 97 GLN A N 1
ATOM 775 C CA . GLN A 1 97 ? -1.761 -10.723 1.338 1.00 96.50 97 GLN A CA 1
ATOM 776 C C . GLN A 1 97 ? -0.784 -11.057 0.196 1.00 96.50 97 GLN A C 1
ATOM 778 O O . GLN A 1 97 ? -0.843 -12.150 -0.358 1.00 96.50 97 GLN A O 1
ATOM 783 N N . CYS A 1 98 ? 0.116 -10.137 -0.175 1.00 96.56 98 CYS A N 1
ATOM 784 C CA . CYS A 1 98 ? 1.169 -10.455 -1.145 1.00 96.56 98 CYS A CA 1
ATOM 785 C C . CYS A 1 98 ? 2.208 -11.390 -0.534 1.00 96.56 98 CYS A C 1
ATOM 787 O O . CYS A 1 98 ? 2.644 -12.311 -1.209 1.00 96.56 98 CYS A O 1
ATOM 789 N N . TYR A 1 99 ? 2.613 -11.150 0.712 1.00 96.44 99 TYR A N 1
ATOM 790 C CA . TYR A 1 99 ? 3.609 -11.982 1.371 1.00 96.44 99 TYR A CA 1
ATOM 791 C C . TYR A 1 99 ? 3.146 -13.442 1.441 1.00 96.44 99 TYR A C 1
ATOM 793 O O . TYR A 1 99 ? 3.837 -14.307 0.910 1.00 96.44 99 TYR A O 1
ATOM 801 N N . SER A 1 100 ? 1.935 -13.687 1.954 1.00 95.25 100 SER A N 1
ATOM 802 C CA . SER A 1 100 ? 1.338 -15.026 2.042 1.00 95.25 100 SER A CA 1
ATOM 803 C C . SER A 1 100 ? 1.126 -15.687 0.679 1.00 95.25 100 SER A C 1
ATO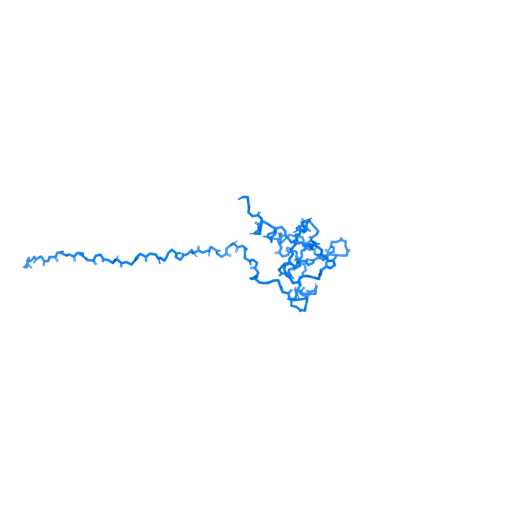M 805 O O . SER A 1 100 ? 1.253 -16.897 0.564 1.00 95.25 100 SER A O 1
ATOM 807 N N . TYR A 1 101 ? 0.819 -14.915 -0.371 1.00 94.62 101 TYR A N 1
ATOM 808 C CA . TYR A 1 101 ? 0.632 -15.473 -1.716 1.00 94.62 101 TYR A CA 1
ATOM 809 C C . TYR A 1 101 ? 1.932 -16.046 -2.304 1.00 94.62 101 TYR A C 1
ATOM 811 O O . TYR A 1 101 ? 1.897 -17.066 -2.985 1.00 94.62 101 TYR A O 1
ATOM 819 N N . PHE A 1 102 ? 3.070 -15.382 -2.073 1.00 93.12 102 PHE A N 1
ATOM 820 C CA . PHE A 1 102 ? 4.372 -15.803 -2.609 1.00 93.12 102 PHE A CA 1
ATOM 821 C C . PHE A 1 102 ? 5.193 -16.661 -1.633 1.00 93.12 102 PHE A C 1
ATOM 823 O O . PHE A 1 102 ? 6.193 -17.238 -2.046 1.00 93.12 102 PHE A O 1
ATOM 830 N N . HIS A 1 103 ? 4.759 -16.769 -0.374 1.00 92.31 103 HIS A N 1
ATOM 831 C CA . HIS A 1 103 ? 5.339 -17.639 0.654 1.00 92.31 103 HIS A CA 1
ATOM 832 C C . HIS A 1 103 ? 4.236 -18.512 1.278 1.00 92.31 103 HIS A C 1
ATOM 834 O O . HIS A 1 103 ? 3.896 -18.316 2.448 1.00 92.31 103 HIS A O 1
ATOM 840 N N . PRO A 1 104 ? 3.615 -19.415 0.495 1.00 86.38 104 PRO A N 1
ATOM 841 C CA . PRO A 1 104 ? 2.753 -20.440 1.066 1.00 86.38 104 PRO A CA 1
ATOM 842 C C . PRO A 1 104 ? 3.608 -21.379 1.929 1.00 86.38 104 PRO A C 1
ATOM 844 O O . PRO A 1 104 ? 4.752 -21.656 1.568 1.00 86.38 104 PRO A O 1
ATOM 847 N N . GLU A 1 105 ? 3.068 -21.828 3.063 1.00 71.00 105 GLU A N 1
ATOM 848 C CA . GLU A 1 105 ? 3.702 -22.882 3.873 1.00 71.00 105 GLU A CA 1
ATOM 849 C C . GLU A 1 105 ? 3.897 -24.185 3.085 1.00 71.00 105 GLU A C 1
ATOM 851 O O . GLU A 1 105 ? 3.003 -24.533 2.273 1.00 71.00 105 GLU A O 1
#

Organism: NCBI:txid62062

Foldseek 3Di:
DDDDDDDDDDDPDDDDPPVPPDPPQDDAPPAFDDQVPADDPVNDQAAPPPRPDGDDPVFHWDAARRRRGTHTPVQFVDWAAHPPPDPVPRIDTHGPSVVCVVDPD

Radius of gyration: 22.81 Å; chains: 1; bounding box: 68×62×40 Å